Protein AF-B0BI39-F1 (afdb_monomer_lite)

Sequence (113 aa):
MCLKNVWNLIHNTGGIISLEEVGNKTLIQIPAAGNTMAPCWVVLEELGYTVTTTYLNDNEIWVAEKEDMNLQADDPCTLLGLAKLVEIRGKNWRVSDSQIDDFVQRFYETDNQ

pLDDT: mean 82.03, std 21.23, range [34.28, 98.38]

Radius of gyration: 19.95 Å; chains: 1; bounding box: 43×38×59 Å

Structure (mmCIF, N/CA/C/O backbone):
data_AF-B0BI39-F1
#
_entry.id   AF-B0BI39-F1
#
loop_
_atom_site.group_PDB
_atom_site.id
_atom_site.type_symbol
_atom_site.label_atom_id
_atom_site.label_alt_id
_atom_site.label_comp_id
_atom_site.label_asym_id
_atom_site.label_entity_id
_atom_site.label_seq_id
_atom_site.pdbx_PDB_ins_code
_atom_site.Cartn_x
_atom_site.Cartn_y
_atom_site.Cartn_z
_atom_site.occupancy
_atom_site.B_iso_or_equiv
_atom_site.auth_seq_id
_atom_site.auth_comp_id
_atom_site.auth_asym_id
_atom_site.auth_atom_id
_atom_site.pdbx_PDB_model_num
ATOM 1 N N . MET A 1 1 ? -16.326 -1.552 -47.101 1.00 37.59 1 MET A N 1
ATOM 2 C CA . MET A 1 1 ? -16.103 -0.825 -45.833 1.00 37.59 1 MET A CA 1
ATOM 3 C C . MET A 1 1 ? -14.810 -1.372 -45.242 1.00 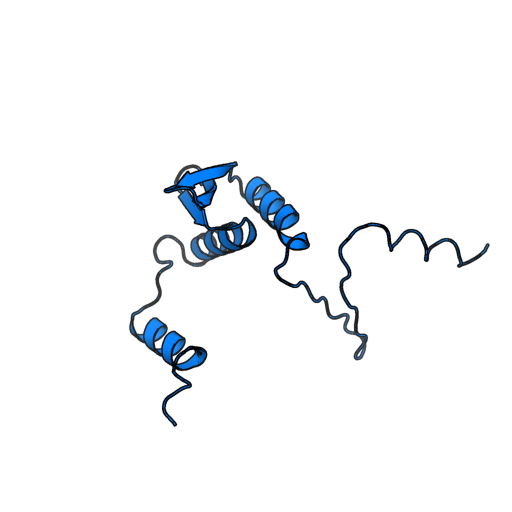37.59 1 MET A C 1
ATOM 5 O O . MET A 1 1 ? -14.713 -2.570 -45.032 1.00 37.59 1 MET A O 1
ATOM 9 N N . CYS A 1 2 ? -13.760 -0.554 -45.217 1.00 34.28 2 CYS A N 1
ATOM 10 C CA . CYS A 1 2 ? -12.366 -0.997 -45.141 1.00 34.28 2 CYS A CA 1
ATOM 11 C C . CYS A 1 2 ? -11.938 -1.241 -43.682 1.00 34.28 2 CYS A C 1
ATOM 13 O O . CYS A 1 2 ? -11.958 -0.309 -42.882 1.00 34.28 2 CYS A O 1
ATOM 15 N N . LEU A 1 3 ? -11.500 -2.463 -43.353 1.00 34.75 3 LEU A N 1
ATOM 16 C CA . LEU A 1 3 ? -10.988 -2.885 -42.031 1.00 34.75 3 LEU A CA 1
ATOM 17 C C . LEU A 1 3 ? -9.689 -2.170 -41.590 1.00 34.75 3 LEU A C 1
ATOM 19 O O . LEU A 1 3 ? -9.135 -2.475 -40.541 1.00 34.75 3 LEU A O 1
ATOM 23 N N . LYS A 1 4 ? -9.201 -1.190 -42.359 1.00 39.09 4 LYS A N 1
ATOM 24 C CA . LYS A 1 4 ? -7.984 -0.428 -42.045 1.00 39.09 4 LYS A CA 1
ATOM 25 C C . LYS A 1 4 ? -8.195 0.710 -41.037 1.00 39.09 4 LYS A C 1
ATOM 27 O O . LYS A 1 4 ? -7.215 1.261 -40.553 1.00 39.09 4 LYS A O 1
ATOM 32 N N . ASN A 1 5 ? -9.440 1.033 -40.679 1.00 39.56 5 ASN A N 1
ATOM 33 C CA . ASN A 1 5 ? -9.737 2.185 -39.815 1.00 39.56 5 ASN A CA 1
ATOM 34 C C . ASN A 1 5 ? -9.876 1.860 -38.320 1.00 39.56 5 ASN A C 1
ATOM 36 O O . ASN A 1 5 ? -10.048 2.778 -37.528 1.00 39.56 5 ASN A O 1
ATOM 40 N N . VAL A 1 6 ? -9.768 0.589 -37.918 1.00 42.56 6 VAL A N 1
ATOM 41 C CA . VAL A 1 6 ? -9.788 0.205 -36.491 1.00 42.56 6 VAL A CA 1
ATOM 42 C C . VAL A 1 6 ? -8.367 0.070 -35.924 1.00 42.56 6 VAL A C 1
ATOM 44 O O . VAL A 1 6 ? -8.149 0.284 -34.738 1.00 42.56 6 VAL A O 1
ATOM 47 N N . TRP A 1 7 ? -7.369 -0.181 -36.779 1.00 37.78 7 TRP A N 1
ATOM 48 C CA . TRP A 1 7 ? -5.985 -0.415 -36.348 1.00 37.78 7 TRP A CA 1
ATOM 49 C C . TRP A 1 7 ? -5.286 0.841 -35.792 1.00 37.78 7 TRP A C 1
ATOM 51 O O . TRP A 1 7 ? -4.467 0.757 -34.878 1.00 37.78 7 TRP A O 1
ATOM 61 N N . ASN A 1 8 ? -5.649 2.027 -36.287 1.00 35.72 8 ASN A N 1
ATOM 62 C CA . ASN A 1 8 ? -4.977 3.277 -35.917 1.00 35.72 8 ASN A CA 1
ATOM 63 C C . ASN A 1 8 ? -5.591 3.996 -34.706 1.00 35.72 8 ASN A C 1
ATOM 65 O O . ASN A 1 8 ? -5.009 4.969 -34.240 1.00 35.72 8 ASN A O 1
ATOM 69 N N . LEU A 1 9 ? -6.726 3.528 -34.169 1.00 40.16 9 LEU A N 1
ATOM 70 C CA . LEU A 1 9 ? -7.338 4.145 -32.984 1.00 40.16 9 LEU A CA 1
ATOM 71 C C . LEU A 1 9 ? -6.834 3.546 -31.658 1.00 40.16 9 LEU A C 1
ATOM 73 O O . LEU A 1 9 ? -6.980 4.173 -30.617 1.00 40.16 9 LEU A O 1
ATOM 77 N N . ILE A 1 10 ? -6.223 2.357 -31.694 1.00 42.38 10 ILE A N 1
ATOM 78 C CA . ILE A 1 10 ? -5.797 1.615 -30.492 1.00 42.38 10 ILE A CA 1
ATOM 79 C C . ILE A 1 10 ? -4.376 2.008 -30.037 1.00 42.38 10 ILE A C 1
ATOM 81 O O . ILE A 1 10 ? -4.004 1.792 -28.891 1.00 42.38 10 ILE A O 1
ATOM 85 N N . HIS A 1 11 ? -3.586 2.663 -30.890 1.00 42.53 11 HIS A N 1
ATOM 86 C CA . HIS A 1 11 ? -2.176 2.960 -30.604 1.00 42.53 11 HIS A CA 1
ATOM 87 C C . HIS A 1 11 ? -1.921 4.348 -29.984 1.00 42.53 11 HIS A C 1
ATOM 89 O O . HIS A 1 11 ? -0.770 4.770 -29.923 1.00 42.53 11 HIS A O 1
ATOM 95 N N . ASN A 1 12 ? -2.955 5.066 -29.518 1.00 41.69 12 ASN A N 1
ATOM 96 C CA . ASN A 1 12 ? -2.795 6.412 -28.938 1.00 41.69 12 ASN A CA 1
ATOM 97 C C . ASN A 1 12 ? -3.272 6.559 -27.480 1.00 41.69 12 ASN A C 1
ATOM 99 O O . ASN A 1 12 ? -3.549 7.663 -27.019 1.00 41.69 12 ASN A O 1
ATOM 103 N N . THR A 1 13 ? -3.337 5.459 -26.732 1.00 42.50 13 THR A N 1
ATOM 104 C CA . THR A 1 13 ? -3.438 5.487 -25.266 1.00 42.50 13 THR A CA 1
ATOM 105 C C . THR A 1 13 ? -2.339 4.598 -24.702 1.00 42.50 13 THR A C 1
ATOM 107 O O . THR A 1 13 ? -2.358 3.387 -24.908 1.00 42.50 13 THR A O 1
ATOM 110 N N . GLY A 1 14 ? -1.345 5.210 -24.058 1.00 43.41 14 GLY A N 1
ATOM 111 C CA . GLY A 1 14 ? -0.128 4.570 -23.555 1.00 43.41 14 GLY A CA 1
ATOM 112 C C . GLY A 1 14 ? -0.367 3.507 -22.480 1.00 43.41 14 GLY A C 1
ATOM 113 O O . GLY A 1 14 ? -0.158 3.752 -21.298 1.00 43.41 14 GLY A O 1
ATOM 114 N N . GLY A 1 15 ? -0.754 2.309 -22.903 1.00 47.28 15 GLY A N 1
ATOM 115 C CA . GLY A 1 15 ? -0.905 1.139 -22.047 1.00 47.28 15 GLY A CA 1
ATOM 116 C C . GLY A 1 15 ? -1.001 -0.115 -22.899 1.00 47.28 15 GLY A C 1
ATOM 117 O O . GLY A 1 15 ? -2.090 -0.628 -23.133 1.00 47.28 15 GLY A O 1
ATOM 118 N N . ILE A 1 16 ? 0.134 -0.591 -23.414 1.00 48.09 16 ILE A N 1
ATOM 119 C CA . ILE A 1 16 ? 0.177 -1.894 -24.079 1.00 48.09 16 ILE A CA 1
ATOM 120 C C . ILE A 1 16 ? 0.053 -2.971 -22.998 1.00 48.09 16 ILE A C 1
ATOM 122 O O . ILE A 1 16 ? 0.949 -3.141 -22.177 1.00 48.09 16 ILE A O 1
ATOM 126 N N . ILE A 1 17 ? -1.055 -3.707 -23.032 1.00 52.59 17 ILE A N 1
ATOM 127 C CA . ILE A 1 17 ? -1.124 -5.076 -22.526 1.00 52.59 17 ILE A CA 1
ATOM 128 C C . ILE A 1 17 ? -0.590 -5.948 -23.666 1.00 52.59 17 ILE A C 1
ATOM 130 O O . ILE A 1 17 ? -1.183 -5.975 -24.745 1.00 52.59 17 ILE A O 1
ATOM 134 N N . SER A 1 18 ? 0.525 -6.646 -23.463 1.00 52.50 18 SER A N 1
ATOM 135 C CA . SER A 1 18 ? 0.934 -7.704 -24.391 1.00 52.50 18 SER A CA 1
ATOM 136 C C . SER A 1 18 ? -0.062 -8.855 -24.265 1.00 52.50 18 SER A C 1
ATOM 138 O O . SER A 1 18 ? -0.150 -9.486 -23.213 1.00 52.50 18 SER A O 1
ATOM 140 N N . LEU A 1 19 ? -0.849 -9.093 -25.314 1.00 53.16 19 LEU A N 1
ATOM 141 C CA . LEU A 1 19 ? -1.769 -10.224 -25.399 1.00 53.16 19 LEU A CA 1
ATOM 142 C C . LEU A 1 19 ? -1.036 -11.382 -26.079 1.00 53.16 19 LEU A C 1
ATOM 144 O O . LEU A 1 19 ? -0.817 -11.350 -27.288 1.00 53.16 19 LEU A O 1
ATOM 148 N N . GLU A 1 20 ? -0.644 -12.395 -25.310 1.00 54.88 20 GLU A N 1
ATOM 149 C CA . GLU A 1 20 ? -0.184 -13.669 -25.866 1.00 54.88 20 GLU A CA 1
ATOM 150 C C . GLU A 1 20 ? -1.369 -14.650 -25.870 1.00 54.88 20 GLU A C 1
ATOM 152 O O . GLU A 1 20 ? -1.916 -14.983 -24.815 1.00 54.88 20 GLU A O 1
ATOM 157 N N . GLU A 1 21 ? -1.819 -15.068 -27.057 1.00 52.03 21 GLU A N 1
ATOM 158 C CA . GLU A 1 21 ? -2.887 -16.063 -27.214 1.00 52.03 21 GLU A CA 1
ATOM 159 C C . GLU A 1 21 ? -2.302 -17.478 -27.092 1.00 52.03 21 GLU A C 1
ATOM 161 O O . GLU A 1 21 ? -1.786 -18.046 -28.054 1.00 52.03 21 GLU A O 1
ATOM 166 N N . VAL A 1 22 ? -2.394 -18.073 -25.898 1.00 54.66 22 VAL A N 1
ATOM 167 C CA . VAL A 1 22 ? -2.072 -19.491 -25.668 1.00 54.66 22 VAL A CA 1
ATOM 168 C C . VAL A 1 22 ? -3.361 -20.231 -25.319 1.00 54.66 22 VAL A C 1
ATOM 170 O O . VAL A 1 22 ? -3.818 -20.227 -24.175 1.00 54.66 22 VAL A O 1
ATOM 173 N N . GLY A 1 23 ? -3.986 -20.860 -26.320 1.00 52.34 23 GLY A N 1
ATOM 174 C CA . GLY A 1 23 ? -5.330 -21.425 -26.166 1.00 52.34 23 GLY A CA 1
ATOM 175 C C . GL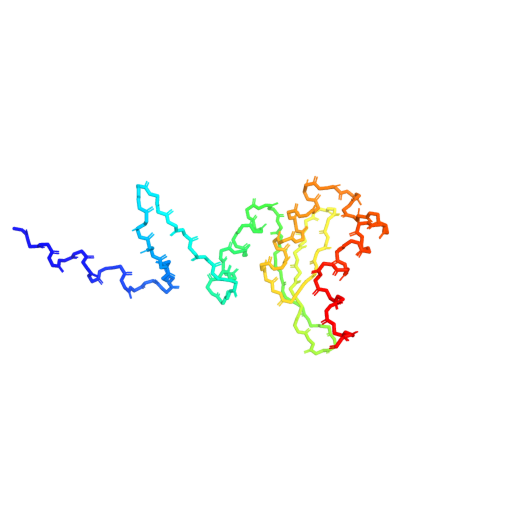Y A 1 23 ? -6.370 -20.328 -25.909 1.00 52.34 23 GLY A C 1
ATOM 176 O O . GLY A 1 23 ? -6.072 -19.146 -25.987 1.00 52.34 23 GLY A O 1
ATOM 177 N N . ASN A 1 24 ? -7.613 -20.695 -25.613 1.00 66.56 24 ASN A N 1
ATOM 178 C CA . ASN A 1 24 ? -8.758 -19.776 -25.503 1.00 66.56 24 ASN A CA 1
ATOM 179 C C . ASN A 1 24 ? -8.712 -18.831 -24.268 1.00 66.56 24 ASN A C 1
ATOM 181 O O . ASN A 1 24 ? -9.745 -18.542 -23.664 1.00 66.56 24 ASN A O 1
ATOM 185 N N . LYS A 1 25 ? -7.518 -18.426 -23.818 1.00 67.88 25 LYS A N 1
ATOM 186 C CA . LYS A 1 25 ? -7.259 -17.652 -22.607 1.00 67.88 25 LYS A CA 1
ATOM 187 C C . LYS A 1 25 ? -6.394 -16.444 -22.946 1.00 67.88 25 LYS A C 1
ATOM 189 O O . LYS A 1 25 ? -5.224 -16.571 -23.286 1.00 67.88 25 LYS A O 1
ATOM 194 N N . THR A 1 26 ? -6.979 -15.267 -22.790 1.00 79.56 26 THR A N 1
ATOM 195 C CA . THR A 1 26 ? -6.269 -13.996 -22.882 1.00 79.56 26 THR A CA 1
ATOM 196 C C . THR A 1 26 ? -5.494 -13.751 -21.587 1.00 79.56 26 THR A C 1
ATOM 198 O O . THR A 1 26 ? -6.088 -13.712 -20.507 1.00 79.56 26 THR A O 1
ATOM 201 N N . LEU A 1 27 ? -4.172 -13.604 -21.679 1.00 82.50 27 LEU A N 1
ATOM 202 C CA . LEU A 1 27 ? -3.330 -13.178 -20.560 1.00 82.50 27 LEU A CA 1
ATOM 203 C C . LEU A 1 27 ? -3.220 -11.652 -20.553 1.00 82.50 27 LEU A C 1
ATOM 205 O O . LEU A 1 27 ? -2.934 -11.043 -21.579 1.00 82.50 27 LEU A O 1
ATOM 209 N N . ILE A 1 28 ? -3.443 -11.043 -19.389 1.00 85.50 28 ILE A N 1
ATOM 210 C CA . ILE A 1 28 ? -3.238 -9.610 -19.177 1.00 85.50 28 ILE A CA 1
ATOM 211 C C . ILE A 1 28 ? -1.974 -9.440 -18.337 1.00 85.50 28 ILE A C 1
ATOM 213 O O . ILE A 1 28 ? -1.899 -9.950 -17.219 1.00 85.50 28 ILE A O 1
ATOM 217 N N . GLN A 1 29 ? -0.989 -8.722 -18.874 1.00 86.81 29 GLN A N 1
ATOM 218 C CA . GLN A 1 29 ? 0.237 -8.348 -18.174 1.00 86.81 29 GLN A CA 1
ATOM 219 C C . GLN A 1 29 ? 0.199 -6.857 -17.838 1.00 86.81 29 GLN A C 1
ATOM 221 O O . GLN A 1 29 ? 0.102 -6.021 -18.734 1.00 86.81 29 GLN A O 1
ATOM 226 N N . ILE A 1 30 ? 0.271 -6.533 -16.547 1.00 87.44 30 ILE A N 1
ATOM 227 C CA . ILE A 1 30 ? 0.282 -5.157 -16.044 1.00 87.44 30 ILE A CA 1
ATOM 228 C C . ILE A 1 30 ? 1.570 -4.979 -15.235 1.00 87.44 30 ILE A C 1
ATOM 230 O O . ILE A 1 30 ? 1.623 -5.426 -14.088 1.00 87.44 30 ILE A O 1
ATOM 234 N N . PRO A 1 31 ? 2.632 -4.394 -15.813 1.00 87.50 31 PRO A N 1
ATOM 235 C CA . PRO A 1 31 ? 3.836 -4.097 -15.053 1.00 87.50 31 PRO A CA 1
ATOM 236 C C . PRO A 1 31 ? 3.570 -2.949 -14.075 1.00 87.50 31 PRO A C 1
ATOM 238 O O . PRO A 1 31 ? 2.871 -1.995 -14.417 1.00 87.50 31 PRO A O 1
ATOM 241 N N . ALA A 1 32 ? 4.158 -3.023 -12.880 1.00 86.44 32 ALA A N 1
ATOM 242 C CA . ALA A 1 32 ? 4.209 -1.889 -11.963 1.00 86.44 32 ALA A CA 1
ATOM 243 C C . ALA A 1 32 ? 5.162 -0.832 -12.543 1.00 86.44 32 ALA A C 1
ATOM 245 O O . ALA A 1 32 ? 6.381 -1.004 -12.530 1.00 86.44 32 ALA A O 1
ATOM 246 N N . ALA A 1 33 ? 4.595 0.218 -13.128 1.00 89.19 33 ALA A N 1
ATOM 247 C CA . ALA A 1 33 ? 5.324 1.282 -13.810 1.00 89.19 33 ALA A CA 1
ATOM 248 C C . ALA A 1 33 ? 4.482 2.569 -13.827 1.00 89.19 33 ALA A C 1
ATOM 250 O O . ALA A 1 33 ? 3.374 2.619 -13.296 1.00 89.19 33 ALA A O 1
ATOM 251 N N . GLY A 1 34 ? 4.981 3.635 -14.458 1.00 87.00 34 GLY A N 1
ATOM 252 C CA . GLY A 1 34 ? 4.291 4.932 -14.469 1.00 87.00 34 GLY A CA 1
ATOM 253 C C . GLY A 1 34 ? 2.839 4.875 -14.974 1.00 87.00 34 GLY A C 1
ATOM 254 O O . GLY A 1 34 ? 1.996 5.641 -14.515 1.00 87.00 34 GLY A O 1
ATOM 255 N N . ASN A 1 35 ? 2.509 3.929 -15.861 1.00 89.31 35 ASN A N 1
ATOM 256 C CA . ASN A 1 35 ? 1.152 3.740 -16.381 1.00 89.31 35 ASN A CA 1
ATOM 257 C C . ASN A 1 35 ? 0.152 3.208 -15.338 1.00 89.31 35 ASN A C 1
ATOM 259 O O . ASN A 1 35 ? -1.051 3.350 -15.550 1.00 89.31 35 ASN A O 1
ATOM 263 N N . THR A 1 36 ? 0.606 2.608 -14.232 1.00 94.50 36 THR A N 1
ATOM 264 C CA . THR A 1 36 ? -0.286 2.116 -13.170 1.00 94.50 36 THR A CA 1
ATOM 265 C C . THR A 1 36 ? -0.577 3.163 -12.100 1.00 94.50 36 THR A C 1
ATOM 267 O O . THR A 1 36 ? -1.574 3.037 -11.400 1.00 94.50 36 THR A O 1
ATOM 270 N N . MET A 1 37 ? 0.213 4.235 -11.993 1.00 94.62 37 MET A N 1
ATOM 271 C CA . MET A 1 37 ? 0.046 5.231 -10.922 1.00 94.62 37 MET A CA 1
ATOM 272 C C . MET A 1 37 ? -1.321 5.926 -10.964 1.00 94.62 37 MET A C 1
ATOM 274 O O . MET A 1 37 ? -2.007 5.998 -9.948 1.00 94.62 37 MET A O 1
ATOM 278 N N . ALA A 1 38 ? -1.743 6.397 -12.143 1.00 95.94 38 ALA A N 1
ATOM 279 C CA . ALA A 1 38 ? -3.031 7.069 -12.315 1.00 95.94 38 ALA A CA 1
ATOM 280 C C . ALA A 1 38 ? -4.233 6.169 -11.961 1.00 95.94 38 ALA A C 1
ATOM 282 O O . ALA A 1 38 ? -5.057 6.604 -11.157 1.00 95.94 38 ALA A O 1
ATOM 283 N N . PRO A 1 39 ? -4.357 4.922 -12.471 1.00 96.81 39 PRO A N 1
ATOM 284 C CA . PRO A 1 39 ? -5.450 4.052 -12.044 1.00 96.81 39 PRO A CA 1
ATOM 285 C C . PRO A 1 39 ? -5.367 3.678 -10.557 1.00 96.81 39 PRO A C 1
ATOM 287 O O . PRO A 1 39 ? -6.409 3.601 -9.914 1.00 96.81 39 PRO A O 1
ATOM 290 N N . CYS A 1 40 ? -4.170 3.509 -9.980 1.00 97.94 40 CYS A N 1
ATOM 291 C CA . CYS A 1 40 ? -4.021 3.285 -8.537 1.00 97.94 40 CYS A CA 1
ATOM 292 C C . CYS A 1 40 ? -4.584 4.464 -7.714 1.00 97.94 40 CYS A C 1
ATOM 294 O O . CYS A 1 40 ? -5.323 4.242 -6.757 1.00 97.94 40 CYS A O 1
ATOM 296 N N . TRP A 1 41 ? -4.295 5.708 -8.117 1.00 97.81 41 TRP A N 1
ATOM 297 C CA . TRP A 1 41 ? -4.851 6.915 -7.494 1.00 97.81 41 TRP A CA 1
ATOM 298 C C . TRP A 1 41 ? -6.381 6.988 -7.607 1.00 97.81 41 TRP A C 1
ATOM 300 O O . TRP A 1 41 ? -7.050 7.203 -6.601 1.00 97.81 41 TRP A O 1
ATOM 310 N N . VAL A 1 42 ? -6.942 6.744 -8.796 1.00 98.31 42 VAL A N 1
ATOM 311 C CA . VAL A 1 42 ? -8.404 6.754 -9.005 1.00 98.31 42 VAL A CA 1
ATOM 312 C C . VAL A 1 42 ? -9.102 5.764 -8.071 1.00 98.31 42 VAL A C 1
ATOM 314 O O . VAL A 1 42 ? -10.086 6.114 -7.429 1.00 98.31 42 VAL A O 1
ATOM 317 N N . VAL A 1 43 ? -8.567 4.548 -7.942 1.00 98.38 43 VAL A N 1
ATOM 318 C CA . VAL A 1 43 ? -9.144 3.530 -7.054 1.00 98.38 43 VAL A CA 1
ATOM 319 C C . VAL A 1 43 ? -9.059 3.950 -5.584 1.00 98.38 43 VAL A C 1
ATOM 321 O O . VAL A 1 43 ? -9.985 3.683 -4.825 1.00 98.38 43 VAL A O 1
ATOM 324 N N . LEU A 1 44 ? -7.981 4.612 -5.154 1.00 98.38 44 LEU A N 1
ATOM 325 C CA . LEU A 1 44 ? -7.880 5.140 -3.788 1.00 98.38 44 LEU A CA 1
ATOM 326 C C . LEU A 1 44 ? -8.991 6.161 -3.491 1.00 98.38 44 LEU A C 1
ATOM 328 O O . LEU A 1 44 ? -9.638 6.055 -2.448 1.00 98.38 44 LEU A O 1
ATOM 332 N N . GLU A 1 45 ? -9.264 7.078 -4.420 1.00 98.19 45 GLU A N 1
ATOM 333 C CA . GLU A 1 45 ? -10.366 8.046 -4.304 1.00 98.19 45 GLU A CA 1
ATOM 334 C C . GLU A 1 45 ? -11.737 7.347 -4.264 1.00 98.19 45 GLU A C 1
ATOM 336 O O . GLU A 1 45 ? -12.578 7.66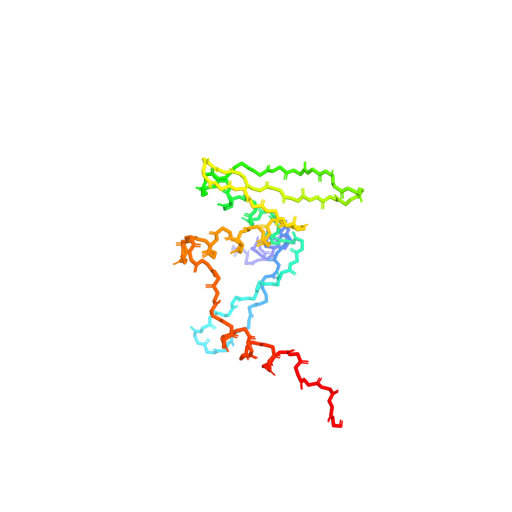4 -3.423 1.00 98.19 45 GLU A O 1
ATOM 341 N N . GLU A 1 46 ? -11.957 6.326 -5.101 1.00 97.94 46 GLU A N 1
ATOM 342 C CA . GLU A 1 46 ? -13.183 5.507 -5.082 1.00 97.94 46 GLU A CA 1
ATOM 343 C C . GLU A 1 46 ? -13.370 4.732 -3.766 1.00 97.94 46 GLU A C 1
ATOM 345 O O . GLU A 1 46 ? -14.498 4.505 -3.326 1.00 97.94 46 GLU A O 1
ATOM 350 N N . LEU A 1 47 ? -12.270 4.351 -3.109 1.00 96.19 47 LEU A N 1
ATOM 351 C CA . LEU A 1 47 ? -12.264 3.734 -1.778 1.00 96.19 47 LEU A CA 1
ATOM 352 C C . LEU A 1 47 ? -12.464 4.752 -0.638 1.00 96.19 47 LEU A C 1
ATOM 354 O O . LEU A 1 47 ? -12.458 4.363 0.534 1.00 96.19 47 LEU A O 1
ATOM 358 N N . GLY A 1 48 ? -12.650 6.033 -0.967 1.00 97.12 48 GLY A N 1
ATOM 359 C CA . GLY A 1 48 ? -12.909 7.116 -0.020 1.00 97.12 48 GLY A CA 1
ATOM 360 C C . GLY A 1 48 ? -11.656 7.704 0.623 1.00 97.12 48 GLY A C 1
ATOM 361 O O . GLY A 1 48 ? -11.772 8.383 1.642 1.00 97.12 48 GLY A O 1
ATOM 362 N N . TYR A 1 49 ? -10.471 7.436 0.071 1.00 98.12 49 TYR A N 1
ATOM 363 C CA . TYR A 1 49 ? -9.249 8.108 0.499 1.00 98.12 49 TYR A CA 1
ATOM 364 C C . TYR A 1 49 ? -9.087 9.434 -0.234 1.00 98.12 49 TYR A C 1
ATOM 366 O O . TYR A 1 49 ? -9.296 9.508 -1.436 1.00 98.12 49 TYR A O 1
ATOM 374 N N . THR A 1 50 ? -8.637 10.460 0.477 1.00 98.19 50 THR A N 1
ATOM 375 C CA . THR A 1 50 ? -8.046 11.650 -0.139 1.00 98.19 50 THR A CA 1
ATOM 376 C C . THR A 1 50 ? -6.551 11.412 -0.298 1.00 98.19 50 THR A C 1
ATOM 378 O O . THR A 1 50 ? -5.866 11.125 0.689 1.00 98.19 50 THR A O 1
ATOM 381 N N . VAL A 1 51 ? -6.038 11.517 -1.525 1.00 98.06 51 VAL A N 1
ATOM 382 C CA . VAL A 1 51 ? -4.609 11.319 -1.808 1.00 98.06 51 VAL A CA 1
ATOM 383 C C . VAL A 1 51 ? -3.890 12.657 -1.975 1.00 98.06 51 VAL A C 1
ATOM 385 O O . VAL A 1 51 ? -4.317 13.522 -2.737 1.00 98.06 51 VAL A O 1
ATOM 388 N N . THR A 1 52 ? -2.769 12.828 -1.279 1.00 97.94 52 THR A N 1
ATOM 389 C CA . THR A 1 52 ? -1.927 14.034 -1.326 1.00 97.94 52 THR A CA 1
ATOM 390 C C . THR A 1 52 ? -0.450 13.660 -1.394 1.00 97.94 52 THR A C 1
ATOM 392 O O . THR A 1 52 ? -0.078 12.520 -1.118 1.00 97.94 52 THR A O 1
ATOM 395 N N . THR A 1 53 ? 0.404 14.618 -1.755 1.00 96.94 53 THR A N 1
ATOM 396 C CA . THR A 1 53 ? 1.857 14.485 -1.617 1.00 96.94 53 THR A CA 1
ATOM 397 C C . THR A 1 53 ? 2.383 15.493 -0.605 1.00 96.94 53 THR A C 1
ATOM 399 O O . THR A 1 53 ? 1.887 16.616 -0.487 1.00 96.94 53 THR A O 1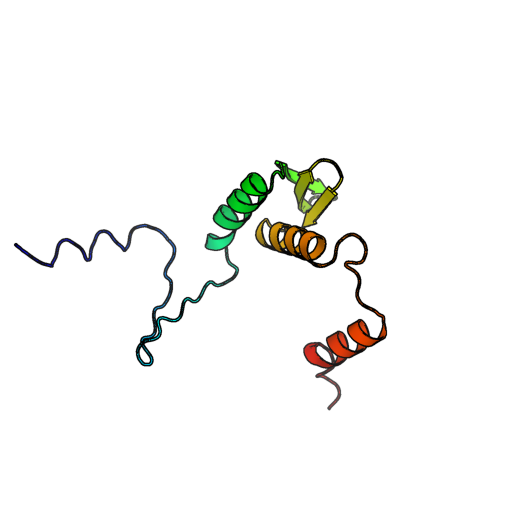
ATOM 402 N N . THR A 1 54 ? 3.379 15.075 0.167 1.00 94.19 54 THR A N 1
ATOM 403 C CA . THR A 1 54 ? 4.100 15.905 1.135 1.00 94.19 54 THR A CA 1
ATOM 404 C C . THR A 1 54 ? 5.599 15.671 0.995 1.00 94.19 54 THR A C 1
ATOM 406 O O . THR A 1 54 ? 6.020 14.719 0.344 1.00 94.19 54 THR A O 1
ATOM 409 N N . TYR A 1 55 ? 6.415 16.525 1.607 1.00 92.94 55 TYR A N 1
ATOM 410 C CA . TYR A 1 55 ? 7.865 16.350 1.639 1.00 92.94 55 TYR A CA 1
ATOM 411 C C . TYR A 1 55 ? 8.329 16.058 3.064 1.00 92.94 55 TYR A C 1
ATOM 413 O O . TYR A 1 55 ? 8.075 16.842 3.981 1.00 92.94 55 TYR A O 1
ATOM 421 N N . LEU A 1 56 ? 9.044 14.949 3.244 1.00 88.44 56 LEU A N 1
ATOM 422 C CA . LEU A 1 56 ? 9.695 14.580 4.498 1.00 88.44 56 LEU A CA 1
ATOM 423 C C . LEU A 1 56 ? 11.193 14.395 4.252 1.00 88.44 56 LEU A C 1
ATOM 425 O O . LEU A 1 56 ? 11.606 13.476 3.547 1.00 88.44 56 LEU A O 1
ATOM 429 N N . ASN A 1 57 ? 12.015 15.258 4.857 1.00 91.25 57 ASN A N 1
ATOM 430 C CA . ASN A 1 57 ? 13.473 15.269 4.667 1.00 91.25 57 ASN A CA 1
ATOM 431 C C . ASN A 1 57 ? 13.871 15.287 3.175 1.00 91.25 57 ASN A C 1
ATOM 433 O O . ASN A 1 57 ? 14.647 14.443 2.737 1.00 91.25 57 ASN A O 1
ATOM 437 N N . ASP A 1 58 ? 13.282 16.207 2.404 1.00 92.25 58 ASP A N 1
ATOM 438 C CA . ASP A 1 58 ? 13.468 16.378 0.951 1.00 92.25 58 ASP A CA 1
ATOM 439 C C . ASP A 1 58 ? 12.981 15.221 0.058 1.00 92.25 58 ASP A C 1
ATOM 441 O O . ASP A 1 58 ? 13.096 15.300 -1.164 1.00 92.25 58 ASP A O 1
ATOM 445 N N . ASN A 1 59 ? 12.368 14.183 0.633 1.00 92.19 59 ASN A N 1
ATOM 446 C CA . ASN A 1 59 ? 11.748 13.102 -0.130 1.00 92.19 59 ASN A CA 1
ATOM 447 C C . ASN A 1 59 ? 10.249 13.356 -0.284 1.00 92.19 59 ASN A C 1
ATOM 449 O O . ASN A 1 59 ? 9.568 13.655 0.700 1.00 92.19 59 ASN A O 1
ATOM 453 N N . GLU A 1 60 ? 9.744 13.234 -1.512 1.00 94.12 60 GLU A N 1
ATOM 454 C CA . GLU A 1 60 ? 8.307 13.235 -1.780 1.00 94.12 60 GLU A CA 1
ATOM 455 C C . GLU A 1 60 ? 7.689 11.950 -1.222 1.00 94.12 60 GLU A C 1
ATOM 457 O O . GLU A 1 60 ? 8.140 10.851 -1.529 1.00 94.12 60 GLU A O 1
ATOM 462 N N . ILE A 1 61 ? 6.656 12.105 -0.403 1.00 97.00 61 ILE A N 1
ATOM 463 C CA . ILE A 1 61 ? 5.887 11.021 0.197 1.00 97.00 61 ILE A CA 1
ATOM 464 C C . ILE A 1 61 ? 4.437 11.183 -0.234 1.00 97.00 61 ILE A C 1
ATOM 466 O O . ILE A 1 61 ? 3.836 12.247 -0.063 1.00 97.00 61 ILE A O 1
ATOM 470 N N . TRP A 1 62 ? 3.861 10.107 -0.755 1.00 97.56 62 TRP A N 1
ATOM 471 C CA . TRP A 1 62 ? 2.440 10.019 -1.048 1.00 97.56 62 TRP A CA 1
ATOM 472 C C . TRP A 1 62 ? 1.685 9.605 0.207 1.00 97.56 62 TRP A C 1
ATOM 474 O O . TRP A 1 62 ? 2.075 8.661 0.897 1.00 97.56 62 TRP A O 1
ATOM 484 N N . VAL A 1 63 ? 0.578 10.289 0.482 1.00 98.06 63 VAL A N 1
ATOM 485 C CA . VAL A 1 63 ? -0.277 10.046 1.644 1.00 98.06 63 VAL A CA 1
ATOM 486 C C . VAL A 1 63 ? -1.705 9.784 1.179 1.00 98.06 63 VAL A C 1
ATOM 488 O O . VAL A 1 63 ? -2.259 10.577 0.421 1.00 98.06 63 VAL A O 1
ATOM 491 N N . ALA A 1 64 ? -2.312 8.691 1.646 1.00 98.19 64 ALA A N 1
ATOM 492 C CA . ALA A 1 64 ? -3.742 8.417 1.495 1.00 98.19 64 ALA A CA 1
ATOM 493 C C . ALA A 1 64 ? -4.427 8.452 2.865 1.00 98.19 64 ALA A C 1
ATOM 495 O O . ALA A 1 64 ? -4.102 7.653 3.750 1.00 98.19 64 ALA A O 1
ATOM 496 N N . GLU A 1 65 ? -5.398 9.350 3.029 1.00 97.94 65 GLU A N 1
ATOM 497 C CA . GLU A 1 65 ? -6.116 9.559 4.292 1.00 97.94 65 GLU A CA 1
ATOM 498 C C . GLU A 1 65 ? -7.616 9.282 4.151 1.00 97.94 65 GLU A C 1
ATOM 500 O O . GLU A 1 65 ? -8.250 9.728 3.197 1.00 97.94 65 GLU A O 1
ATOM 505 N N . LYS A 1 66 ? -8.194 8.572 5.124 1.00 95.56 66 LYS A N 1
ATOM 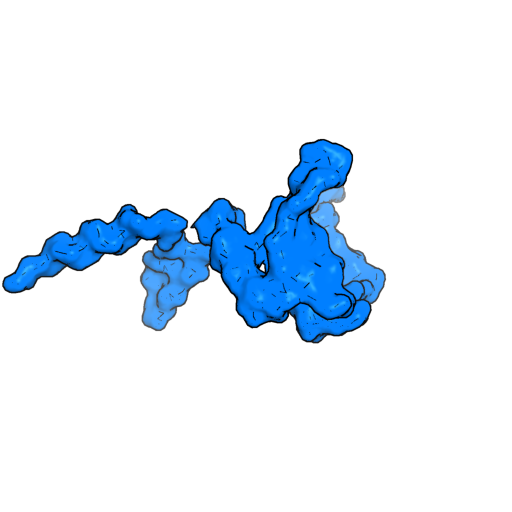506 C CA . LYS A 1 66 ? -9.646 8.468 5.360 1.00 95.56 66 LYS A CA 1
ATOM 507 C C . LYS A 1 66 ? -9.893 8.361 6.864 1.00 95.56 66 LYS A C 1
ATOM 509 O O . LYS A 1 66 ? -8.989 7.931 7.560 1.00 95.56 66 LYS A O 1
ATOM 514 N N . GLU A 1 67 ? -11.086 8.713 7.346 1.00 90.12 67 GLU A N 1
ATOM 515 C CA . GLU A 1 67 ? -11.516 8.757 8.766 1.00 90.12 67 GLU A CA 1
ATOM 516 C C . GLU A 1 67 ? -10.538 8.201 9.830 1.00 90.12 67 GLU A C 1
ATOM 518 O O . GLU A 1 67 ? -10.053 8.959 10.669 1.00 90.12 67 GLU A O 1
ATOM 523 N N . ASP A 1 68 ? -10.255 6.893 9.818 1.00 89.00 68 ASP A N 1
ATOM 524 C CA . ASP A 1 68 ? -9.437 6.177 10.805 1.00 89.00 68 ASP A CA 1
ATOM 525 C C . ASP A 1 68 ? -8.105 5.608 10.264 1.00 89.00 68 ASP A C 1
ATOM 527 O O . ASP A 1 68 ? -7.456 4.798 10.934 1.00 89.00 68 ASP A O 1
ATOM 531 N N . MET A 1 69 ? -7.677 6.013 9.066 1.00 93.00 69 MET A N 1
ATOM 532 C CA . MET A 1 69 ? -6.470 5.523 8.396 1.00 93.00 69 MET A CA 1
ATOM 533 C C . MET A 1 69 ? -5.651 6.642 7.748 1.00 93.00 69 MET A C 1
ATOM 535 O O . MET A 1 69 ? -6.156 7.456 6.981 1.00 93.00 69 MET A O 1
ATOM 539 N N . ASN A 1 70 ? -4.342 6.592 7.987 1.00 95.75 70 ASN A N 1
ATOM 540 C CA . ASN A 1 70 ? -3.328 7.387 7.303 1.00 95.75 70 ASN A CA 1
ATOM 541 C C . ASN A 1 70 ? -2.265 6.418 6.773 1.00 95.75 70 ASN A C 1
ATOM 543 O O . ASN A 1 70 ? -1.654 5.684 7.555 1.00 95.75 70 ASN A O 1
ATOM 547 N N . LEU A 1 71 ? -2.110 6.357 5.453 1.00 96.56 71 LEU A N 1
ATOM 548 C CA . LEU A 1 71 ? -1.171 5.471 4.768 1.00 96.56 71 LEU A CA 1
ATOM 549 C C . LEU A 1 71 ? -0.122 6.316 4.056 1.00 96.56 71 LEU A C 1
ATOM 551 O O . LEU A 1 71 ? -0.471 7.330 3.460 1.00 96.56 71 LEU A O 1
ATOM 555 N N . GLN A 1 72 ? 1.137 5.883 4.095 1.00 97.38 72 GLN A N 1
ATOM 556 C CA . GLN A 1 72 ? 2.265 6.601 3.501 1.00 97.38 72 GLN A CA 1
ATOM 557 C C . GLN A 1 72 ? 3.117 5.647 2.670 1.00 97.38 72 GLN A C 1
ATOM 559 O O . GLN A 1 72 ? 3.386 4.527 3.113 1.00 97.38 72 GLN A O 1
ATOM 564 N N . ALA A 1 73 ? 3.520 6.081 1.478 1.00 96.88 73 ALA A N 1
ATOM 565 C CA . ALA A 1 73 ? 4.401 5.331 0.590 1.00 96.88 73 ALA A CA 1
ATOM 566 C C . ALA A 1 73 ? 5.075 6.247 -0.444 1.00 96.88 73 ALA A C 1
ATOM 568 O O . ALA A 1 73 ? 4.771 7.436 -0.526 1.00 96.88 73 ALA A O 1
ATOM 569 N N . ASP A 1 74 ? 5.946 5.669 -1.268 1.00 95.56 74 ASP A N 1
ATOM 570 C CA . ASP A 1 74 ? 6.676 6.394 -2.315 1.00 95.56 74 ASP A CA 1
ATOM 571 C C . ASP A 1 74 ? 5.853 6.576 -3.606 1.00 95.56 74 ASP A C 1
ATOM 573 O O . ASP A 1 74 ? 6.219 7.369 -4.472 1.00 95.56 74 ASP A O 1
ATOM 577 N N . ASP A 1 75 ? 4.730 5.860 -3.750 1.00 95.56 75 ASP A N 1
ATOM 578 C CA . ASP A 1 75 ? 3.871 5.921 -4.934 1.00 95.56 75 ASP A CA 1
ATOM 579 C C . ASP A 1 75 ? 2.409 5.479 -4.658 1.00 95.56 75 ASP A C 1
ATOM 581 O O . ASP A 1 75 ? 2.133 4.754 -3.690 1.00 95.56 75 ASP A O 1
ATOM 585 N N . PRO A 1 76 ? 1.447 5.854 -5.531 1.00 96.88 76 PRO A N 1
ATOM 586 C CA . PRO A 1 76 ? 0.036 5.486 -5.382 1.00 96.88 76 PRO A CA 1
ATOM 587 C C . PRO A 1 76 ? -0.265 3.984 -5.416 1.00 96.88 76 PRO A C 1
ATOM 589 O O . PRO A 1 76 ? -1.246 3.543 -4.817 1.00 96.88 76 PRO A O 1
ATOM 592 N N . CYS A 1 77 ? 0.522 3.175 -6.126 1.00 97.19 77 CYS A N 1
ATOM 593 C CA . CYS A 1 77 ? 0.274 1.737 -6.194 1.00 97.19 77 CYS A CA 1
ATOM 594 C C . CYS A 1 77 ? 0.699 1.036 -4.908 1.00 97.19 77 CYS A C 1
ATOM 596 O O . CYS A 1 77 ? -0.020 0.151 -4.436 1.00 97.19 77 CYS A O 1
ATOM 598 N N . THR A 1 78 ? 1.790 1.481 -4.285 1.00 97.56 78 THR A N 1
ATOM 599 C CA . THR A 1 78 ? 2.160 1.038 -2.939 1.00 97.56 78 THR A CA 1
ATOM 600 C C . THR A 1 78 ? 1.101 1.459 -1.913 1.00 97.56 78 THR A C 1
ATOM 602 O O . THR A 1 78 ? 0.674 0.623 -1.113 1.00 97.56 78 THR A O 1
ATOM 605 N N . LEU A 1 79 ? 0.572 2.691 -1.985 1.00 97.88 79 LEU A N 1
ATOM 606 C CA . LEU A 1 79 ? -0.560 3.124 -1.143 1.00 97.88 79 LEU A CA 1
ATOM 607 C C . LEU A 1 79 ? -1.798 2.235 -1.314 1.00 97.88 79 LEU A C 1
ATOM 609 O O . LEU A 1 79 ? -2.390 1.807 -0.321 1.00 97.88 79 LEU A O 1
ATOM 613 N N . LEU A 1 80 ? -2.178 1.919 -2.555 1.00 97.94 80 LEU A N 1
ATOM 614 C CA . LEU A 1 80 ? -3.296 1.016 -2.831 1.00 97.94 80 LEU A CA 1
ATOM 615 C C . LEU A 1 80 ? -3.042 -0.382 -2.249 1.00 97.94 80 LEU A C 1
ATOM 617 O O . LEU A 1 80 ? -3.940 -0.971 -1.646 1.00 97.94 80 LEU A O 1
ATOM 621 N N . GLY A 1 81 ? -1.814 -0.893 -2.357 1.00 97.50 81 GLY A N 1
ATOM 622 C CA . GLY A 1 81 ? -1.405 -2.144 -1.719 1.00 97.50 81 GLY A CA 1
ATOM 623 C C . GLY A 1 81 ? -1.617 -2.129 -0.202 1.00 97.50 81 GLY A C 1
ATOM 624 O O . GLY A 1 81 ? -2.219 -3.058 0.342 1.00 97.50 81 GLY A O 1
ATOM 625 N N . LEU A 1 82 ? -1.202 -1.055 0.478 1.00 97.44 82 LEU A N 1
ATOM 626 C CA . LEU A 1 82 ? -1.421 -0.875 1.919 1.00 97.44 82 LEU A CA 1
ATOM 627 C C . LEU A 1 82 ? -2.913 -0.792 2.267 1.00 97.44 82 LEU A C 1
ATOM 629 O O . LEU A 1 82 ? -3.359 -1.451 3.208 1.00 97.44 82 LEU A O 1
ATOM 633 N N . ALA A 1 83 ? -3.700 -0.046 1.487 1.00 96.75 83 ALA A N 1
ATOM 634 C CA . ALA A 1 83 ? -5.142 0.076 1.690 1.00 96.75 83 ALA A CA 1
ATOM 635 C C . ALA A 1 83 ? -5.831 -1.294 1.610 1.00 96.75 83 ALA A C 1
ATOM 637 O O . ALA A 1 83 ? -6.598 -1.660 2.504 1.00 96.75 83 ALA A O 1
ATOM 638 N N . LYS A 1 84 ? -5.501 -2.099 0.592 1.00 97.19 84 LYS A N 1
ATOM 639 C CA . LYS A 1 84 ? -6.050 -3.455 0.439 1.00 97.19 84 LYS A CA 1
ATOM 640 C C . LYS A 1 84 ? -5.549 -4.417 1.514 1.00 97.19 84 LYS A C 1
ATOM 642 O O . LYS A 1 84 ? -6.323 -5.258 1.966 1.00 97.19 84 LYS A O 1
ATOM 647 N N . LEU A 1 85 ? -4.297 -4.297 1.958 1.00 96.81 85 LEU A N 1
ATOM 648 C CA . LEU A 1 85 ? -3.763 -5.111 3.052 1.00 96.81 85 LEU A CA 1
ATOM 649 C C . LEU A 1 85 ? -4.560 -4.894 4.344 1.00 96.81 85 LEU A C 1
ATOM 651 O O . LEU A 1 85 ? -4.964 -5.865 4.991 1.00 96.81 85 LEU A O 1
ATOM 655 N N . VAL A 1 86 ? -4.813 -3.632 4.697 1.00 94.62 86 VAL A N 1
ATOM 656 C CA . VAL A 1 86 ? -5.605 -3.280 5.881 1.00 94.62 86 VAL A CA 1
ATOM 657 C C . VAL A 1 86 ? -7.073 -3.662 5.695 1.00 94.62 86 VAL A C 1
ATOM 659 O O . VAL A 1 86 ? -7.686 -4.138 6.642 1.00 94.62 86 VAL A O 1
ATOM 662 N N . GLU A 1 87 ? -7.645 -3.541 4.497 1.00 93.62 87 GLU A N 1
ATOM 663 C CA . GLU A 1 87 ? -9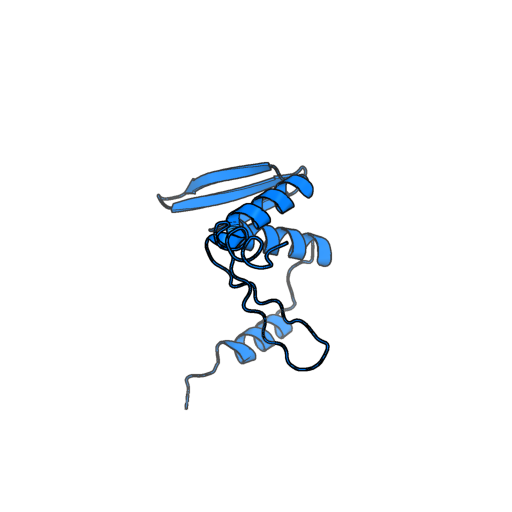.013 -4.010 4.233 1.00 93.62 87 GLU A CA 1
ATOM 664 C C . GLU A 1 87 ? -9.164 -5.524 4.461 1.00 93.62 87 GLU A C 1
ATOM 666 O O . GLU A 1 87 ? -10.128 -5.964 5.084 1.00 93.62 87 GLU A O 1
ATOM 671 N N . ILE A 1 88 ? -8.194 -6.326 4.008 1.00 95.88 88 ILE A N 1
ATOM 672 C CA . ILE A 1 88 ? -8.247 -7.794 4.099 1.00 95.88 88 ILE A CA 1
ATOM 673 C C . ILE A 1 88 ? -7.968 -8.288 5.524 1.00 95.88 88 ILE A C 1
ATOM 675 O O . ILE A 1 88 ? -8.603 -9.236 5.986 1.00 95.88 88 ILE A O 1
ATOM 679 N N . ARG A 1 89 ? -6.992 -7.693 6.220 1.00 95.56 89 ARG A N 1
ATOM 680 C CA . ARG A 1 89 ? -6.516 -8.183 7.530 1.00 95.56 89 ARG A CA 1
ATOM 681 C C . ARG A 1 89 ? -6.973 -7.341 8.724 1.00 95.56 89 ARG A C 1
ATOM 683 O O . ARG A 1 89 ? -6.771 -7.737 9.875 1.00 95.56 89 ARG A O 1
ATOM 690 N N . GLY A 1 90 ? -7.568 -6.181 8.476 1.00 91.38 90 GLY A N 1
ATOM 691 C CA . GLY A 1 90 ? -7.936 -5.211 9.499 1.00 91.38 90 GLY A CA 1
ATOM 692 C C . GLY A 1 90 ? -6.729 -4.705 10.293 1.00 91.38 90 GLY A C 1
ATOM 693 O O . GLY A 1 90 ? -5.599 -4.634 9.810 1.00 91.38 90 GLY A O 1
ATOM 694 N N . LYS A 1 91 ? -6.966 -4.394 11.572 1.00 86.44 91 LYS A N 1
ATOM 695 C CA . LYS A 1 91 ? -5.937 -3.899 12.507 1.00 86.44 91 LYS A CA 1
ATOM 696 C C . LYS A 1 91 ? -4.803 -4.905 12.759 1.00 86.44 91 LYS A C 1
ATOM 698 O O . LYS A 1 91 ? -3.703 -4.498 13.115 1.00 86.44 91 LYS A O 1
ATOM 703 N N . ASN A 1 92 ? -5.043 -6.194 12.513 1.00 88.75 92 ASN A N 1
ATOM 704 C CA . ASN A 1 92 ? -4.063 -7.273 12.665 1.00 88.75 92 ASN A CA 1
ATOM 705 C C . ASN A 1 92 ? -3.335 -7.568 11.340 1.00 88.75 92 ASN A C 1
ATOM 707 O O . ASN A 1 92 ? -3.088 -8.721 10.978 1.00 88.75 92 ASN A O 1
ATOM 711 N N . TRP A 1 93 ? -3.006 -6.520 10.581 1.00 92.94 93 TRP A N 1
ATOM 712 C CA . TRP A 1 93 ? -2.341 -6.645 9.284 1.00 92.94 93 TRP A CA 1
ATOM 713 C C . TRP A 1 93 ? -0.955 -7.290 9.371 1.00 92.94 93 TRP A C 1
ATOM 715 O O . TRP A 1 93 ? -0.521 -7.923 8.412 1.00 92.94 93 TRP A O 1
ATOM 725 N N . ARG A 1 94 ? -0.292 -7.203 10.529 1.00 94.06 94 ARG A N 1
ATOM 726 C CA . ARG A 1 94 ? 0.988 -7.876 10.770 1.00 94.06 94 ARG A CA 1
ATOM 727 C C . ARG A 1 94 ? 0.808 -9.399 10.749 1.00 94.06 94 ARG A C 1
ATOM 729 O O . ARG A 1 94 ? -0.214 -9.934 11.185 1.00 94.06 94 ARG A O 1
ATOM 736 N N . VAL A 1 95 ? 1.801 -10.088 10.206 1.00 94.88 95 VAL A N 1
ATOM 737 C CA . VAL A 1 95 ? 1.937 -11.551 10.262 1.00 94.88 95 VAL A CA 1
ATOM 738 C C . VAL A 1 95 ? 2.756 -11.950 11.496 1.00 94.88 95 VAL A C 1
ATOM 740 O O . VAL A 1 95 ? 3.348 -11.079 12.134 1.00 94.88 95 VAL A O 1
ATOM 743 N N . SER A 1 96 ? 2.753 -13.231 11.874 1.00 95.31 96 SER A N 1
ATOM 744 C CA . SER A 1 96 ? 3.583 -13.712 12.990 1.00 95.31 96 SER A CA 1
ATOM 745 C C . SER A 1 96 ? 5.066 -13.739 12.623 1.00 95.31 96 SER A C 1
ATOM 747 O O . SER A 1 96 ? 5.404 -13.834 11.447 1.00 95.31 96 SER A O 1
ATOM 749 N N . ASP A 1 97 ? 5.944 -13.750 13.628 1.00 95.81 97 ASP A N 1
ATOM 750 C CA . ASP A 1 97 ? 7.398 -13.840 13.424 1.00 95.81 97 ASP A CA 1
ATOM 751 C C . ASP A 1 97 ? 7.784 -15.059 12.573 1.00 95.81 97 ASP A C 1
ATOM 753 O O . ASP A 1 97 ? 8.524 -14.923 11.611 1.00 95.81 97 ASP A O 1
ATOM 757 N N . SER A 1 98 ? 7.156 -16.218 12.803 1.00 96.62 98 SER A N 1
ATOM 758 C CA . SER A 1 98 ? 7.380 -17.412 11.975 1.00 96.62 98 SER A CA 1
ATOM 759 C C . SER A 1 98 ? 7.053 -17.201 10.490 1.00 96.62 98 SER A C 1
ATOM 761 O O . SER A 1 98 ? 7.722 -17.739 9.621 1.00 96.62 98 SER A O 1
ATOM 763 N N . GLN A 1 99 ? 6.019 -16.411 10.181 1.00 96.19 99 GLN A N 1
ATOM 764 C CA . GLN A 1 99 ? 5.655 -16.089 8.799 1.00 96.19 99 GLN A CA 1
ATOM 765 C C . GLN A 1 99 ? 6.607 -15.052 8.188 1.00 96.19 99 GLN A C 1
ATOM 767 O O . GLN A 1 99 ? 6.750 -15.005 6.967 1.00 96.19 99 GLN A O 1
ATOM 772 N N . ILE A 1 100 ? 7.232 -14.212 9.020 1.00 95.25 100 ILE A N 1
ATOM 773 C CA . ILE A 1 100 ? 8.303 -13.302 8.601 1.00 95.25 100 ILE A CA 1
ATOM 774 C C . ILE A 1 100 ? 9.549 -14.120 8.260 1.00 95.25 100 ILE A C 1
ATOM 776 O O . ILE A 1 100 ? 10.105 -13.915 7.184 1.00 95.25 100 ILE A O 1
ATOM 780 N N . ASP A 1 101 ? 9.932 -15.075 9.108 1.00 95.25 101 ASP A N 1
ATOM 781 C CA . ASP A 1 101 ? 11.069 -15.972 8.870 1.00 95.25 101 ASP A CA 1
ATOM 782 C C . ASP A 1 101 ? 10.884 -16.756 7.562 1.00 95.25 101 ASP A C 1
ATOM 784 O O . ASP A 1 101 ? 11.763 -16.741 6.702 1.00 95.25 101 ASP A O 1
ATOM 788 N N . ASP A 1 102 ? 9.697 -17.337 7.345 1.00 95.75 102 ASP A N 1
ATOM 789 C CA . ASP A 1 102 ? 9.355 -18.032 6.095 1.00 95.75 102 ASP A CA 1
ATOM 790 C C . ASP A 1 102 ? 9.480 -17.111 4.862 1.00 95.75 102 ASP A C 1
ATOM 792 O O . ASP A 1 102 ? 9.922 -17.534 3.789 1.00 95.75 102 ASP A O 1
ATOM 796 N N . PHE A 1 103 ? 9.075 -15.840 4.985 1.00 94.56 103 PHE A N 1
ATOM 797 C CA . PHE A 1 103 ? 9.181 -14.854 3.906 1.00 94.56 103 PHE A CA 1
ATOM 798 C C . PHE A 1 103 ? 10.642 -14.485 3.615 1.00 94.56 103 PHE A C 1
ATOM 800 O O . PHE A 1 103 ? 11.045 -14.460 2.449 1.00 94.56 103 PHE A O 1
ATOM 807 N N . VAL A 1 104 ? 11.438 -14.235 4.657 1.00 94.31 104 VAL A N 1
ATOM 808 C CA . VAL A 1 104 ? 12.868 -13.913 4.540 1.00 94.31 104 VAL A CA 1
ATOM 809 C C . VAL A 1 104 ? 13.623 -15.078 3.909 1.00 94.31 104 VAL A C 1
ATOM 811 O O . VAL A 1 104 ? 14.314 -14.878 2.909 1.00 94.31 104 VAL A O 1
ATOM 814 N N . GLN A 1 105 ? 13.406 -16.300 4.398 1.00 93.75 105 GLN A N 1
ATOM 815 C CA . GLN A 1 105 ? 14.021 -17.505 3.846 1.00 93.75 105 GLN A CA 1
ATOM 816 C C . GLN A 1 105 ? 13.709 -17.677 2.357 1.00 93.75 105 GLN A C 1
ATOM 818 O O . GLN A 1 105 ? 14.581 -18.008 1.555 1.00 93.75 105 GLN A O 1
ATOM 823 N N . ARG A 1 106 ? 12.457 -17.436 1.960 1.00 93.75 106 ARG A N 1
ATOM 824 C CA . ARG A 1 106 ? 12.014 -17.663 0.583 1.00 93.75 106 ARG A CA 1
ATOM 825 C C . ARG A 1 106 ? 12.576 -16.664 -0.427 1.00 93.75 106 ARG A C 1
ATOM 827 O O . ARG A 1 106 ? 12.747 -17.039 -1.586 1.00 93.75 106 ARG A O 1
ATOM 834 N N . PHE A 1 107 ? 12.781 -15.409 -0.030 1.00 91.69 107 PHE A N 1
ATOM 835 C CA . PHE A 1 107 ? 13.077 -14.322 -0.972 1.00 91.69 107 PHE A CA 1
ATOM 836 C C . PHE A 1 107 ? 14.432 -13.637 -0.762 1.00 91.69 107 PHE A C 1
ATOM 838 O O . PHE A 1 107 ? 14.870 -12.931 -1.668 1.00 91.69 107 PHE A O 1
ATOM 845 N N . TYR A 1 108 ? 15.096 -13.837 0.381 1.00 85.19 108 TYR A N 1
ATOM 846 C CA . TYR A 1 108 ? 16.333 -13.127 0.733 1.00 85.19 108 TYR A CA 1
ATOM 847 C C . TYR A 1 108 ? 17.492 -14.034 1.178 1.00 85.19 108 TYR A C 1
ATOM 849 O O . TYR A 1 108 ? 18.632 -13.585 1.135 1.00 85.19 108 TYR A O 1
ATOM 857 N N . GLU A 1 109 ? 17.264 -15.296 1.562 1.00 74.31 109 GLU A N 1
ATOM 858 C CA . GLU A 1 109 ? 18.344 -16.192 2.036 1.00 74.31 109 GLU A CA 1
ATOM 859 C C . GLU A 1 109 ? 19.097 -16.962 0.932 1.00 74.31 109 GLU A C 1
ATOM 861 O O . GLU A 1 109 ? 19.748 -17.975 1.192 1.00 74.31 109 GLU A O 1
ATOM 866 N N . THR A 1 110 ? 19.090 -16.478 -0.307 1.00 67.19 110 THR A N 1
ATOM 867 C CA . THR A 1 110 ? 20.005 -16.966 -1.349 1.00 67.19 110 THR A CA 1
ATOM 868 C C . THR A 1 110 ? 21.186 -16.015 -1.486 1.00 67.19 110 THR A C 1
ATOM 870 O O . THR A 1 110 ? 21.080 -15.076 -2.261 1.00 67.19 110 THR A O 1
ATOM 873 N N . ASP A 1 111 ? 22.252 -16.240 -0.704 1.00 58.66 111 ASP A N 1
ATOM 874 C CA . ASP A 1 111 ? 23.659 -15.899 -1.025 1.00 58.66 111 ASP A CA 1
ATOM 875 C C . ASP A 1 111 ? 24.618 -16.333 0.114 1.00 58.66 111 ASP A C 1
ATOM 877 O O . ASP A 1 111 ? 25.283 -15.525 0.756 1.00 58.66 111 ASP A O 1
ATOM 881 N N . ASN A 1 112 ? 24.684 -17.640 0.400 1.00 54.56 112 ASN A N 1
ATOM 882 C CA . ASN A 1 112 ? 25.739 -18.247 1.233 1.00 54.56 112 ASN A CA 1
ATOM 883 C C . ASN A 1 112 ? 26.124 -19.658 0.728 1.00 54.56 112 ASN A C 1
ATOM 885 O O . ASN A 1 112 ? 26.274 -20.591 1.521 1.00 54.56 112 ASN A O 1
ATOM 889 N N . GLN A 1 113 ? 26.270 -19.836 -0.592 1.00 41.53 113 GLN A N 1
ATOM 890 C CA . GLN A 1 113 ? 26.943 -21.000 -1.194 1.00 41.53 113 GLN A CA 1
ATOM 891 C C . GLN A 1 113 ? 27.854 -20.588 -2.344 1.00 41.53 113 GLN A C 1
ATOM 893 O O . GLN A 1 113 ? 27.407 -19.773 -3.177 1.00 41.53 113 GLN A O 1
#

Foldseek 3Di:
DDPPVVVVVVPPDPDDQPFDDDDPDTDGDDDPDPVVQVVLQVVLVVVVWDWDWDADPNQIWIWTDDDPDIDIDNTSNVSSVVVVLCVVQPPPSDDDPVVVVVVCVVPPPPDDD

Secondary structure (DSSP, 8-state):
--GGGSTTTGGGSS------B-SS-B-----SSHHHHHHHHHHHHHTTPEEEEEEETTEEEEEEEETTEEEEESSHHHHHHHHHHHHHHGGG-SPPHHHHHHHHHHHT-----